Protein AF-A0A2E5JIN0-F1 (afdb_monomer_lite)

Foldseek 3Di:
DDDDDDDDDDPPPPPPPVPPQLEEEEQPVQADEDPVLQVLLVVLSVVLVHDYHYDNDPVVDPDAAKYKYKGKYWYADPVFFIKIKIKIWIFHADPNDGPDIDIDMDIDFDDDPDDHSSVVRSVVSSVVDHHPPD

Radius of gyration: 20.49 Å; chains: 1; bounding box: 50×38×68 Å

Structure (mmCIF, N/CA/C/O backbone):
data_AF-A0A2E5JIN0-F1
#
_entry.id   AF-A0A2E5JIN0-F1
#
loop_
_atom_site.group_PDB
_atom_site.id
_atom_site.type_symbol
_atom_site.label_atom_id
_atom_site.label_alt_id
_atom_site.label_comp_id
_atom_site.label_asym_id
_atom_site.label_entity_id
_atom_site.label_seq_id
_atom_site.pdbx_PDB_ins_code
_atom_site.Cartn_x
_atom_site.Cartn_y
_atom_site.Cartn_z
_atom_site.occupancy
_atom_site.B_iso_or_equiv
_atom_site.auth_seq_id
_atom_site.auth_comp_id
_atom_site.auth_asym_id
_atom_site.auth_atom_id
_atom_site.pdbx_PDB_model_num
ATOM 1 N N . MET A 1 1 ? 30.992 -25.226 51.911 1.00 39.50 1 MET A N 1
ATOM 2 C CA . MET A 1 1 ? 30.756 -25.712 50.534 1.00 39.50 1 MET A CA 1
ATOM 3 C C . MET A 1 1 ? 29.535 -24.981 50.004 1.00 39.50 1 MET A C 1
ATOM 5 O O . MET A 1 1 ? 28.496 -25.035 50.645 1.00 39.50 1 MET A O 1
ATOM 9 N N . LYS A 1 2 ? 29.702 -24.186 48.942 1.00 39.50 2 LYS A N 1
ATOM 10 C CA . LYS A 1 2 ? 28.627 -23.400 48.321 1.00 39.50 2 LYS A CA 1
ATOM 11 C C . LYS A 1 2 ? 27.822 -24.343 47.427 1.00 39.50 2 LYS A C 1
ATOM 13 O O . LYS A 1 2 ? 28.376 -24.832 46.448 1.00 39.50 2 LYS A O 1
ATOM 18 N N . LEU A 1 3 ? 26.569 -24.623 47.784 1.00 46.41 3 LEU A N 1
ATOM 19 C CA . LEU A 1 3 ? 25.642 -25.319 46.897 1.00 46.41 3 LEU A CA 1
ATOM 20 C C . LEU A 1 3 ? 24.798 -24.272 46.175 1.00 46.41 3 LEU A C 1
ATOM 22 O O . LEU A 1 3 ? 23.988 -23.569 46.775 1.00 46.41 3 LEU A O 1
ATOM 26 N N . SER A 1 4 ? 25.066 -24.156 44.885 1.00 48.31 4 SER A N 1
ATOM 27 C CA . SER A 1 4 ? 24.253 -23.453 43.912 1.00 48.31 4 SER A CA 1
ATOM 28 C C . SER A 1 4 ? 22.888 -24.134 43.801 1.00 48.31 4 SER A C 1
ATOM 30 O O . SER A 1 4 ? 22.826 -25.312 43.459 1.00 48.31 4 SER A O 1
ATOM 32 N N . THR A 1 5 ? 21.802 -23.392 44.002 1.00 54.00 5 THR A N 1
ATOM 33 C CA . THR A 1 5 ? 20.491 -23.747 43.442 1.00 54.00 5 THR A CA 1
ATOM 34 C C . THR A 1 5 ? 20.092 -22.666 42.458 1.00 54.00 5 THR A C 1
ATOM 36 O O . THR A 1 5 ? 19.764 -21.535 42.809 1.00 54.00 5 THR A O 1
ATOM 39 N N . LEU A 1 6 ? 20.247 -23.059 41.203 1.00 50.06 6 LEU A N 1
ATOM 40 C CA . LEU A 1 6 ? 19.871 -22.386 39.980 1.00 50.06 6 LEU A CA 1
ATOM 41 C C . LEU A 1 6 ? 18.379 -22.658 39.708 1.00 50.06 6 LEU A C 1
ATOM 43 O O . LEU A 1 6 ? 17.884 -23.729 40.050 1.00 50.06 6 LEU A O 1
ATOM 47 N N . PHE A 1 7 ? 17.741 -21.720 39.004 1.00 47.78 7 PHE A N 1
ATOM 48 C CA . PHE A 1 7 ? 16.421 -21.787 38.362 1.00 47.78 7 PHE A CA 1
ATOM 49 C C . PHE A 1 7 ? 15.164 -21.729 39.244 1.00 47.78 7 PHE A C 1
ATOM 51 O O . PHE A 1 7 ? 14.675 -22.737 39.740 1.00 47.78 7 PHE A O 1
ATOM 58 N N . LEU A 1 8 ? 14.496 -20.571 39.204 1.00 44.38 8 LEU A N 1
ATOM 59 C CA . LEU A 1 8 ? 13.108 -20.570 38.748 1.00 44.38 8 LEU A CA 1
ATOM 60 C C . LEU A 1 8 ? 12.839 -19.332 37.893 1.00 44.38 8 LEU A C 1
ATOM 62 O O . LEU A 1 8 ? 13.089 -18.195 38.285 1.00 44.38 8 LEU A O 1
ATOM 66 N N . ALA A 1 9 ? 12.408 -19.616 36.673 1.00 50.97 9 ALA A N 1
ATOM 67 C CA . ALA A 1 9 ? 12.063 -18.662 35.650 1.00 50.97 9 ALA A CA 1
ATOM 68 C C . ALA A 1 9 ? 10.852 -17.819 36.059 1.00 50.97 9 ALA A C 1
ATOM 70 O O . ALA A 1 9 ? 9.884 -18.346 36.594 1.00 50.97 9 ALA A O 1
ATOM 71 N N . LEU A 1 10 ? 10.858 -16.550 35.664 1.00 41.75 10 LEU A N 1
ATOM 72 C CA . LEU A 1 10 ? 9.665 -15.936 35.101 1.00 41.75 10 LEU A CA 1
ATOM 73 C C . LEU A 1 10 ? 10.131 -14.959 34.024 1.00 41.75 10 LEU A C 1
ATOM 75 O O . LEU A 1 10 ? 10.320 -13.765 34.242 1.00 41.75 10 LEU A O 1
ATOM 79 N N . ALA A 1 11 ? 10.390 -15.521 32.845 1.00 42.97 11 ALA A N 1
ATOM 80 C CA . ALA A 1 11 ? 10.454 -14.748 31.624 1.00 42.97 11 ALA A CA 1
ATOM 81 C C . ALA A 1 11 ? 9.050 -14.186 31.373 1.00 42.97 11 ALA A C 1
ATOM 83 O O . ALA A 1 11 ? 8.245 -14.798 30.675 1.00 42.97 11 ALA A O 1
ATOM 84 N N . LEU A 1 12 ? 8.755 -13.011 31.935 1.00 41.16 12 LEU A N 1
ATOM 85 C CA . LEU A 1 12 ? 7.726 -12.135 31.388 1.00 41.16 12 LEU A CA 1
ATOM 86 C C . LEU A 1 12 ? 8.251 -11.606 30.052 1.00 41.16 12 LEU A C 1
ATOM 88 O O . LEU A 1 12 ? 8.630 -10.449 29.904 1.00 41.16 12 LEU A O 1
ATOM 92 N N . SER A 1 13 ? 8.283 -12.493 29.062 1.00 37.69 13 SER A N 1
ATOM 93 C CA . SER A 1 13 ? 8.161 -12.089 27.674 1.00 37.69 13 SER A CA 1
ATOM 94 C C . SER A 1 13 ? 6.707 -11.675 27.494 1.00 37.69 13 SER A C 1
ATOM 96 O O . SER A 1 13 ? 5.878 -12.405 26.962 1.00 37.69 13 SER A O 1
ATOM 98 N N . THR A 1 14 ? 6.370 -10.485 27.998 1.00 39.25 14 THR A N 1
ATOM 99 C CA . THR A 1 14 ? 5.233 -9.740 27.475 1.00 39.25 14 THR A CA 1
ATOM 100 C C . THR A 1 14 ? 5.616 -9.361 26.057 1.00 39.25 14 THR A C 1
ATOM 102 O O . THR A 1 14 ? 6.094 -8.262 25.779 1.00 39.25 14 THR A O 1
ATOM 105 N N . SER A 1 15 ? 5.460 -10.328 25.159 1.00 37.81 15 SER A N 1
ATOM 106 C CA . SER A 1 15 ? 5.236 -10.086 23.754 1.00 37.81 15 SER A CA 1
ATOM 107 C C . SER A 1 15 ? 3.992 -9.213 23.714 1.00 37.81 15 SER A C 1
ATOM 109 O O . SER A 1 15 ? 2.869 -9.711 23.670 1.00 37.81 15 SER A O 1
ATOM 111 N N . ALA A 1 16 ? 4.182 -7.898 23.784 1.00 35.12 16 ALA A N 1
ATOM 112 C CA . ALA A 1 16 ? 3.255 -6.955 23.203 1.00 35.12 16 ALA A CA 1
ATOM 113 C C . ALA A 1 16 ? 3.262 -7.260 21.702 1.00 35.12 16 ALA A C 1
ATOM 115 O O . ALA A 1 16 ? 3.907 -6.584 20.904 1.00 35.12 16 ALA A O 1
ATOM 116 N N . ALA A 1 17 ? 2.609 -8.360 21.330 1.00 36.47 17 ALA A N 1
ATOM 117 C CA . ALA A 1 17 ? 2.128 -8.572 19.994 1.00 36.47 17 ALA A CA 1
ATOM 118 C C . ALA A 1 17 ? 1.089 -7.472 19.822 1.00 36.47 17 ALA A C 1
ATOM 120 O O . ALA A 1 17 ? -0.082 -7.647 20.148 1.00 36.47 17 ALA A O 1
ATOM 121 N N . ALA A 1 18 ? 1.553 -6.288 19.414 1.00 39.88 18 ALA A N 1
ATOM 122 C CA . ALA A 1 18 ? 0.698 -5.332 18.752 1.00 39.88 18 ALA A CA 1
ATOM 123 C C . ALA A 1 18 ? -0.020 -6.157 17.690 1.00 39.88 18 ALA A C 1
ATOM 125 O O . ALA A 1 18 ? 0.637 -6.675 16.784 1.00 39.88 18 ALA A O 1
ATOM 126 N N . SER A 1 19 ? -1.317 -6.409 17.881 1.00 46.44 19 SER A N 1
ATOM 127 C CA . SER A 1 19 ? -2.078 -7.173 16.911 1.00 46.44 19 SER A CA 1
ATOM 128 C C . SER A 1 19 ? -1.937 -6.416 15.595 1.00 46.44 19 SER A C 1
ATOM 130 O O . SER A 1 19 ? -2.321 -5.244 15.454 1.00 46.44 19 SER A O 1
ATOM 132 N N . VAL A 1 20 ? -1.218 -7.033 14.662 1.00 57.59 20 VAL A N 1
ATOM 133 C CA . VAL A 1 20 ? -1.091 -6.489 13.321 1.00 57.59 20 VAL A CA 1
ATOM 134 C C . VAL A 1 20 ? -2.479 -6.676 12.742 1.00 57.59 20 VAL A C 1
ATOM 136 O O . VAL A 1 20 ? -2.920 -7.805 12.540 1.00 57.59 20 VAL A O 1
ATOM 139 N N . ASN A 1 21 ? -3.214 -5.575 12.610 1.00 70.56 21 ASN A N 1
ATOM 140 C CA . ASN A 1 21 ? -4.495 -5.621 11.939 1.00 70.56 21 ASN A CA 1
ATOM 141 C C . ASN A 1 21 ? -4.184 -5.856 10.464 1.00 70.56 21 ASN A C 1
ATOM 143 O O . ASN A 1 21 ? -3.519 -5.030 9.836 1.00 70.56 21 ASN A O 1
ATOM 147 N N . CYS A 1 22 ? -4.567 -7.024 9.964 1.00 84.12 22 CYS A N 1
ATOM 148 C CA . CYS A 1 22 ? -4.331 -7.398 8.576 1.00 84.12 22 CYS A CA 1
ATOM 149 C C . CYS A 1 22 ? -5.503 -6.995 7.679 1.00 84.12 22 CYS A C 1
ATOM 151 O O . CYS A 1 22 ? -5.360 -7.043 6.461 1.00 84.12 22 CYS A O 1
ATOM 153 N N . ASP A 1 23 ? -6.621 -6.558 8.261 1.00 84.81 23 ASP A N 1
ATOM 154 C CA . ASP A 1 23 ? -7.736 -5.963 7.538 1.00 84.81 23 ASP A CA 1
ATOM 155 C C . ASP A 1 23 ? -7.484 -4.454 7.374 1.00 84.81 23 ASP A C 1
ATOM 157 O O . ASP A 1 23 ? -7.347 -3.707 8.345 1.00 84.81 23 ASP A O 1
ATOM 161 N N . ILE A 1 24 ? -7.380 -4.009 6.123 1.00 84.56 24 ILE A N 1
ATOM 162 C CA . ILE A 1 24 ? -7.130 -2.619 5.742 1.00 84.56 24 ILE A CA 1
ATOM 163 C C . ILE A 1 24 ? -8.293 -2.123 4.891 1.00 84.56 24 ILE A C 1
ATOM 165 O O . ILE A 1 24 ? -8.651 -2.720 3.877 1.00 84.56 24 ILE A O 1
ATOM 169 N N . TYR A 1 25 ? -8.827 -0.965 5.249 1.00 84.31 25 TYR A N 1
ATOM 170 C CA . TYR A 1 25 ? -9.811 -0.254 4.458 1.00 84.31 25 TYR A CA 1
ATOM 171 C C . TYR A 1 25 ? -9.123 0.739 3.512 1.00 84.31 25 TYR A C 1
ATOM 173 O O . TYR A 1 25 ? -8.455 1.681 3.942 1.00 84.31 25 TYR A O 1
ATOM 181 N N . LEU A 1 26 ? -9.270 0.526 2.205 1.00 84.25 26 LEU A N 1
ATOM 182 C CA . LEU A 1 26 ? -8.796 1.435 1.165 1.00 84.25 26 LEU A CA 1
ATOM 183 C C . LEU A 1 26 ? -9.870 2.485 0.891 1.00 84.25 26 LEU A C 1
ATOM 185 O O . LEU A 1 26 ? -10.949 2.155 0.392 1.00 84.25 26 LEU A O 1
ATOM 189 N N . VAL A 1 27 ? -9.558 3.747 1.174 1.00 77.06 27 VAL A N 1
ATOM 190 C CA . VAL A 1 27 ? -10.457 4.862 0.871 1.00 77.06 27 VAL A CA 1
ATOM 191 C C . VAL A 1 27 ? -10.285 5.225 -0.602 1.00 77.06 27 VAL A C 1
ATOM 193 O O . VAL A 1 27 ? -9.230 5.706 -1.012 1.00 77.06 27 VAL A O 1
ATOM 196 N N . ALA A 1 28 ? -11.306 4.959 -1.420 1.00 66.56 28 ALA A N 1
ATOM 197 C CA . ALA A 1 28 ? -11.210 5.082 -2.876 1.00 66.56 28 ALA A CA 1
ATOM 198 C C . ALA A 1 28 ? -10.957 6.524 -3.351 1.00 66.56 28 ALA A C 1
ATOM 200 O O . ALA A 1 28 ? -10.279 6.711 -4.360 1.00 66.56 28 ALA A O 1
ATOM 201 N N . SER A 1 29 ? -11.441 7.536 -2.614 1.00 58.31 29 SER A N 1
ATOM 202 C CA . SER A 1 29 ? -11.151 8.953 -2.895 1.00 58.31 29 SER A CA 1
ATOM 203 C C . SER A 1 29 ? -9.668 9.303 -2.781 1.00 58.31 29 SER A C 1
ATOM 205 O O . SER A 1 29 ? -9.231 10.295 -3.357 1.00 58.31 29 SER A O 1
ATOM 207 N N . ASP A 1 30 ? -8.905 8.484 -2.056 1.00 60.88 30 ASP A N 1
ATOM 208 C CA . ASP A 1 30 ? -7.505 8.734 -1.727 1.00 60.88 30 ASP A CA 1
ATOM 209 C C . ASP A 1 30 ? -6.563 7.813 -2.528 1.00 60.88 30 ASP A C 1
ATOM 211 O O . ASP A 1 30 ? -5.374 7.675 -2.217 1.00 60.88 30 ASP A O 1
ATOM 215 N N . VAL A 1 31 ? -7.105 7.170 -3.568 1.00 67.62 31 VAL A N 1
ATOM 216 C CA . VAL A 1 31 ? -6.342 6.497 -4.617 1.00 67.62 31 VAL A CA 1
ATOM 217 C C . VAL A 1 31 ? -6.128 7.490 -5.750 1.00 67.62 31 VAL A C 1
ATOM 219 O O . VAL A 1 31 ? -7.040 7.770 -6.523 1.00 67.62 31 VAL A O 1
ATOM 222 N N . ASP A 1 32 ? -4.909 8.011 -5.858 1.00 69.50 32 ASP A N 1
ATOM 223 C CA . ASP A 1 32 ? -4.562 9.029 -6.853 1.00 69.50 32 ASP A CA 1
ATOM 224 C C . ASP A 1 32 ? -3.335 8.607 -7.689 1.00 69.50 32 ASP A C 1
ATOM 226 O O . ASP A 1 32 ? -2.507 7.778 -7.288 1.00 69.50 32 ASP A O 1
ATOM 230 N N . GLY A 1 33 ? -3.238 9.147 -8.902 1.00 80.25 33 GLY A N 1
ATOM 231 C CA . GLY A 1 33 ? -2.197 8.850 -9.878 1.00 80.25 33 GLY A CA 1
ATOM 232 C C . GLY A 1 33 ? -2.509 7.682 -10.824 1.00 80.25 33 GLY A C 1
ATOM 233 O O . GLY A 1 33 ? -3.636 7.459 -11.269 1.00 80.25 33 GLY A O 1
ATOM 234 N N . ARG A 1 34 ? -1.461 6.952 -11.219 1.00 85.69 34 ARG A N 1
ATOM 235 C CA . ARG A 1 34 ? -1.519 5.854 -12.188 1.00 85.69 34 ARG A CA 1
ATOM 236 C C . ARG A 1 34 ? -2.144 4.602 -11.581 1.00 85.69 34 ARG A C 1
ATOM 238 O O . ARG A 1 34 ? -1.459 3.792 -10.956 1.00 85.69 34 ARG A O 1
ATOM 245 N N . HIS A 1 35 ? -3.424 4.404 -11.885 1.00 85.69 35 HIS A N 1
ATOM 246 C CA . HIS A 1 35 ? -4.226 3.270 -11.423 1.00 85.69 35 HIS A CA 1
ATOM 247 C C . HIS A 1 35 ? -3.544 1.902 -11.621 1.00 85.69 35 HIS A C 1
ATOM 249 O O . HIS A 1 35 ? -3.516 1.086 -10.707 1.00 85.69 35 HIS A O 1
ATOM 255 N N . ASP A 1 36 ? -2.896 1.665 -12.767 1.00 89.06 36 ASP A N 1
ATOM 256 C CA . ASP A 1 36 ? -2.231 0.388 -13.059 1.00 89.06 36 ASP A CA 1
ATOM 257 C C . ASP A 1 36 ? -1.029 0.079 -12.150 1.00 89.06 36 ASP A C 1
ATOM 259 O O . ASP A 1 36 ? -0.666 -1.086 -11.964 1.00 89.06 36 ASP A O 1
ATOM 263 N N . LEU A 1 37 ? -0.373 1.116 -11.623 1.00 89.94 37 LEU A N 1
ATOM 264 C CA . LEU A 1 37 ? 0.714 0.971 -10.663 1.00 89.94 37 LEU A CA 1
ATOM 265 C C . LEU A 1 37 ? 0.160 0.833 -9.244 1.00 89.94 37 LEU A C 1
ATOM 267 O O . LEU A 1 37 ? 0.656 -0.012 -8.501 1.00 89.94 37 LEU A O 1
ATOM 271 N N . THR A 1 38 ? -0.883 1.595 -8.904 1.00 91.25 38 THR A N 1
ATOM 272 C CA . THR A 1 38 ? -1.565 1.499 -7.610 1.00 91.25 38 THR A CA 1
ATOM 273 C C . THR A 1 38 ? -2.132 0.100 -7.379 1.00 91.25 38 THR A C 1
ATOM 275 O O . THR A 1 38 ? -1.833 -0.503 -6.355 1.00 91.25 38 THR A O 1
ATOM 278 N N . GLU A 1 39 ? -2.842 -0.488 -8.345 1.00 91.31 39 GLU A N 1
ATOM 279 C CA . GLU A 1 39 ? -3.376 -1.853 -8.203 1.00 91.31 39 GLU A CA 1
ATOM 280 C C . GLU A 1 39 ? -2.261 -2.883 -7.958 1.00 91.31 39 GLU A C 1
ATOM 282 O O . GLU A 1 39 ? -2.385 -3.756 -7.105 1.00 91.31 39 GLU A O 1
ATOM 287 N N . LYS A 1 40 ? -1.104 -2.734 -8.617 1.00 94.06 40 LYS A N 1
ATOM 288 C CA . LYS A 1 40 ? 0.055 -3.609 -8.368 1.00 94.06 40 LYS A CA 1
ATOM 289 C C . LYS A 1 40 ? 0.654 -3.419 -6.980 1.00 94.06 40 LYS A C 1
ATOM 291 O O . LYS A 1 40 ? 1.205 -4.378 -6.446 1.00 94.06 40 LYS A O 1
ATOM 296 N N . VAL A 1 41 ? 0.598 -2.208 -6.424 1.00 93.19 41 VAL A N 1
ATOM 297 C CA . VAL A 1 41 ? 0.992 -1.930 -5.036 1.00 93.19 41 VAL A CA 1
ATOM 298 C C . VAL A 1 41 ? 0.030 -2.624 -4.075 1.00 93.19 41 VAL A C 1
ATOM 300 O O . VAL A 1 41 ? 0.500 -3.309 -3.171 1.00 93.19 41 VAL A O 1
ATOM 303 N N . LEU A 1 42 ? -1.283 -2.527 -4.304 1.00 92.62 42 LEU A N 1
ATOM 304 C CA . LEU A 1 42 ? -2.295 -3.222 -3.499 1.00 92.62 42 LEU A CA 1
ATOM 305 C C . LEU A 1 42 ? -2.078 -4.741 -3.523 1.00 92.62 42 LEU A C 1
ATOM 307 O O . LEU A 1 42 ? -2.041 -5.367 -2.468 1.00 92.62 42 LEU A O 1
ATOM 311 N N . SER A 1 43 ? -1.780 -5.322 -4.689 1.00 93.69 43 SER A N 1
ATOM 312 C CA . SER A 1 43 ? -1.450 -6.749 -4.780 1.00 93.69 43 SER A CA 1
ATOM 313 C C . SER A 1 43 ? -0.191 -7.145 -3.992 1.00 93.69 43 SER A C 1
ATOM 315 O O . SER A 1 43 ? -0.084 -8.295 -3.573 1.00 93.69 43 SER A O 1
ATOM 317 N N . GLN A 1 44 ? 0.770 -6.236 -3.754 1.00 94.12 44 GLN A N 1
ATOM 318 C CA . GLN A 1 44 ? 1.905 -6.531 -2.860 1.00 94.12 44 GLN A CA 1
ATOM 319 C C . GLN A 1 44 ? 1.457 -6.658 -1.401 1.00 94.12 44 GLN A C 1
AT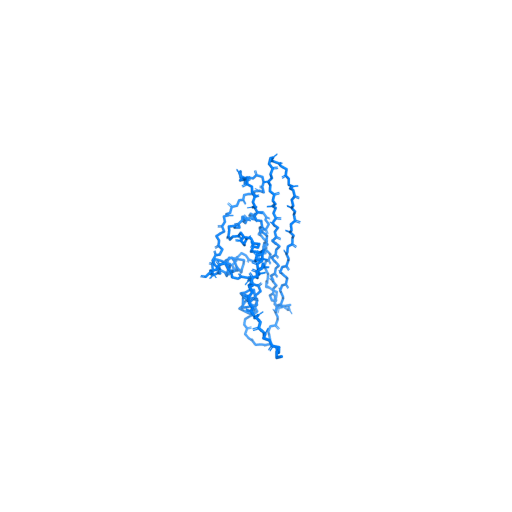OM 321 O O . GLN A 1 44 ? 1.992 -7.494 -0.678 1.00 94.12 44 GLN A O 1
ATOM 326 N N . PHE A 1 45 ? 0.485 -5.854 -0.964 1.00 92.44 45 PHE A N 1
ATOM 327 C CA . PHE A 1 45 ? -0.111 -5.986 0.366 1.00 92.44 45 PHE A CA 1
ATOM 328 C C . PHE A 1 45 ? -0.898 -7.296 0.483 1.00 92.44 45 PHE A C 1
ATOM 330 O O . PHE A 1 45 ? -0.681 -8.058 1.421 1.00 92.44 45 PHE A O 1
ATOM 337 N N . GLU A 1 46 ? -1.739 -7.627 -0.494 1.00 92.62 46 GLU A N 1
ATOM 338 C CA . GLU A 1 46 ? -2.487 -8.893 -0.483 1.00 92.62 46 GLU A CA 1
ATOM 339 C C . GLU A 1 46 ? -1.551 -10.110 -0.455 1.00 92.62 46 GLU A C 1
ATOM 341 O O . GLU A 1 46 ? -1.742 -11.034 0.335 1.00 92.62 46 GLU A O 1
ATOM 346 N N . ALA A 1 47 ? -0.458 -10.074 -1.226 1.00 93.38 47 ALA A N 1
ATOM 347 C CA . ALA A 1 47 ? 0.575 -11.112 -1.206 1.00 93.38 47 ALA A CA 1
ATOM 348 C C . ALA A 1 47 ? 1.301 -11.234 0.149 1.00 93.38 47 ALA A C 1
ATOM 350 O O . ALA A 1 47 ? 1.875 -12.280 0.448 1.00 93.38 47 ALA A O 1
ATOM 351 N N . LYS A 1 48 ? 1.278 -10.183 0.977 1.00 90.56 48 LYS A N 1
ATOM 352 C CA . LYS A 1 48 ? 1.799 -10.181 2.352 1.00 90.56 48 LYS A CA 1
ATOM 353 C C . LYS A 1 48 ? 0.757 -10.614 3.382 1.00 90.56 48 LYS A C 1
ATOM 355 O O . LYS A 1 48 ? 1.078 -10.619 4.565 1.00 90.56 48 LYS A O 1
ATOM 360 N N . GLY A 1 49 ? -0.445 -11.008 2.961 1.00 90.12 49 GLY A N 1
ATOM 361 C CA . GLY A 1 49 ? -1.507 -11.510 3.833 1.00 90.12 49 GLY A CA 1
ATOM 362 C C . GLY A 1 49 ? -2.493 -10.446 4.314 1.00 90.12 49 GLY A C 1
ATOM 363 O O . GLY A 1 49 ? -3.328 -10.751 5.162 1.00 90.12 49 GLY A O 1
ATOM 364 N N . TYR A 1 50 ? -2.417 -9.217 3.796 1.00 90.12 50 TYR A N 1
ATOM 365 C CA . TYR A 1 50 ? -3.421 -8.197 4.090 1.00 90.12 50 TYR A CA 1
ATOM 366 C C . TYR A 1 50 ? -4.713 -8.457 3.314 1.00 90.12 50 TYR A C 1
ATOM 368 O O . TYR A 1 50 ? -4.695 -8.931 2.179 1.00 90.12 50 TYR A O 1
ATOM 376 N N . ARG A 1 51 ? -5.842 -8.101 3.916 1.00 90.56 51 ARG A N 1
ATOM 377 C CA . ARG A 1 51 ? -7.165 -8.104 3.294 1.00 90.56 51 ARG A CA 1
ATOM 378 C C . ARG A 1 51 ? -7.580 -6.661 3.078 1.00 90.56 51 ARG A C 1
ATOM 380 O O . ARG A 1 51 ? -7.625 -5.890 4.030 1.00 90.56 51 ARG A O 1
ATOM 387 N N . ILE A 1 52 ? -7.839 -6.289 1.829 1.00 90.19 52 ILE A N 1
ATOM 388 C CA . ILE A 1 52 ? -8.133 -4.903 1.466 1.00 90.19 52 ILE A CA 1
ATOM 389 C C . ILE A 1 52 ? -9.615 -4.772 1.123 1.00 90.19 52 ILE A C 1
ATOM 391 O O . ILE A 1 52 ? -10.085 -5.342 0.141 1.00 90.19 52 ILE A O 1
ATOM 395 N N . SER A 1 53 ? -10.335 -3.977 1.907 1.00 89.06 53 SER A N 1
ATOM 396 C CA . SER A 1 53 ? -11.745 -3.649 1.683 1.00 89.06 53 SER A CA 1
ATOM 397 C C . SER A 1 53 ? -11.862 -2.223 1.157 1.00 89.06 53 SER A C 1
ATOM 399 O O . SER A 1 53 ? -11.341 -1.293 1.763 1.00 89.06 53 SER A O 1
ATOM 401 N N . ARG A 1 54 ? -12.533 -2.018 0.022 1.00 87.19 54 ARG A N 1
ATOM 402 C CA . ARG A 1 54 ? -12.725 -0.675 -0.550 1.00 87.19 54 ARG A CA 1
ATOM 403 C C . ARG A 1 54 ? -13.936 0.006 0.080 1.00 87.19 54 ARG A C 1
ATOM 405 O O . ARG A 1 54 ? -15.004 -0.596 0.135 1.00 87.19 54 ARG A O 1
ATOM 412 N N . ILE A 1 55 ? -13.769 1.256 0.501 1.00 82.31 55 ILE A N 1
ATOM 413 C CA . ILE A 1 55 ? -14.830 2.105 1.064 1.00 82.31 55 ILE A CA 1
ATOM 414 C C . ILE A 1 55 ? -14.816 3.487 0.405 1.00 82.31 55 ILE A C 1
ATOM 416 O O . ILE A 1 55 ? -13.786 3.915 -0.125 1.00 82.31 55 ILE A O 1
ATOM 420 N N . GLU A 1 56 ? -15.947 4.195 0.437 1.00 78.44 56 GLU A N 1
ATOM 421 C CA . GLU A 1 56 ? -16.032 5.555 -0.108 1.00 78.44 56 GLU A CA 1
ATOM 422 C C . GLU A 1 56 ? -15.449 6.580 0.865 1.00 78.44 56 GLU A C 1
ATOM 424 O O . GLU A 1 56 ? -14.713 7.474 0.450 1.00 78.44 56 GLU A O 1
ATOM 429 N N . LYS A 1 57 ? -15.740 6.438 2.162 1.00 73.38 57 LYS A N 1
ATOM 430 C CA . LYS A 1 57 ? -15.250 7.340 3.210 1.00 73.38 57 LYS A CA 1
ATOM 431 C C . LYS A 1 57 ? -15.013 6.601 4.530 1.00 73.38 57 LYS A C 1
ATOM 433 O O . LYS A 1 57 ? -15.700 5.624 4.816 1.00 73.38 57 LYS A O 1
ATOM 438 N N . PRO A 1 58 ? -14.112 7.105 5.396 1.00 69.50 58 PRO A N 1
ATOM 439 C CA . PRO A 1 58 ? -13.816 6.475 6.680 1.00 69.50 58 PRO A CA 1
ATOM 440 C C . PRO A 1 58 ? -15.020 6.190 7.585 1.00 69.50 58 PRO A C 1
ATOM 442 O O . PRO A 1 58 ? -15.001 5.229 8.345 1.00 69.50 58 PRO A O 1
ATOM 445 N N . SER A 1 59 ? -16.072 7.010 7.505 1.00 73.94 59 SER A N 1
ATOM 446 C CA . SER A 1 59 ? -17.274 6.855 8.328 1.00 73.94 59 SER A CA 1
ATOM 447 C C . SER A 1 59 ? -18.190 5.700 7.916 1.00 73.94 59 SER A C 1
ATOM 449 O O . SER A 1 59 ? -19.151 5.430 8.631 1.00 73.94 59 SER A O 1
ATOM 451 N N . ASP A 1 60 ? -17.911 5.014 6.806 1.00 73.69 60 ASP A N 1
ATOM 452 C CA . ASP A 1 60 ? -18.676 3.833 6.386 1.00 73.69 60 ASP A CA 1
ATOM 453 C C . ASP A 1 60 ? -18.311 2.577 7.196 1.00 73.69 60 ASP A C 1
ATOM 455 O O . ASP A 1 60 ? -19.021 1.573 7.143 1.00 73.69 60 ASP A O 1
ATOM 459 N N . ILE A 1 61 ? -17.216 2.623 7.960 1.00 72.69 61 ILE A N 1
ATOM 460 C CA . ILE A 1 61 ? -16.759 1.511 8.792 1.00 72.69 61 ILE A CA 1
ATOM 461 C C . ILE A 1 61 ? -17.562 1.509 10.094 1.00 72.69 61 ILE A C 1
ATOM 463 O O . ILE A 1 61 ? -17.423 2.408 10.923 1.00 72.69 61 ILE A O 1
ATOM 467 N N . GLN A 1 62 ? -18.396 0.486 10.281 1.00 69.25 62 GLN A N 1
ATOM 468 C CA . GLN A 1 62 ? -19.247 0.316 11.468 1.00 69.25 62 GLN A CA 1
ATOM 469 C C . GLN A 1 62 ? -18.631 -0.630 12.513 1.00 69.25 62 GLN A C 1
ATOM 471 O O . GLN A 1 62 ? -19.354 -1.301 13.249 1.00 69.25 62 GLN A O 1
ATOM 476 N N . ASP A 1 63 ? -17.301 -0.686 12.586 1.00 69.12 63 ASP A N 1
ATOM 477 C CA . ASP A 1 63 ? -16.581 -1.601 13.473 1.00 69.12 63 ASP A CA 1
ATOM 478 C C . ASP A 1 63 ? -16.189 -0.927 14.794 1.00 69.12 63 ASP A C 1
ATOM 480 O O . ASP A 1 63 ? -15.721 0.213 14.827 1.00 69.12 63 ASP A O 1
ATOM 484 N N . GLN A 1 64 ? -16.329 -1.669 15.894 1.00 66.38 64 GLN A N 1
ATOM 485 C CA . GLN A 1 64 ? -15.693 -1.341 17.170 1.00 66.38 64 GLN A CA 1
ATOM 486 C C . GLN A 1 64 ? -14.325 -2.028 17.242 1.00 66.38 64 GLN A C 1
ATOM 488 O O . GLN A 1 64 ? -14.197 -3.203 16.894 1.00 66.38 64 GLN A O 1
ATOM 493 N N . GLY A 1 65 ? -13.302 -1.314 17.716 1.00 74.69 65 GLY A N 1
ATOM 494 C CA . GLY A 1 65 ? -11.939 -1.828 17.841 1.00 74.69 65 GLY A CA 1
ATOM 495 C C . GLY A 1 65 ? -10.936 -1.157 16.901 1.00 74.69 65 GLY A C 1
ATOM 496 O O . GLY A 1 65 ? -11.013 0.041 16.627 1.00 74.69 65 GLY A O 1
ATOM 497 N N . LYS A 1 66 ? -9.920 -1.914 16.471 1.00 77.31 66 LYS A N 1
ATOM 498 C CA . LYS A 1 66 ? -8.833 -1.394 15.632 1.00 77.31 66 LYS A CA 1
ATOM 499 C C . LYS A 1 66 ? -9.261 -1.368 14.165 1.00 77.31 66 LYS A C 1
ATOM 501 O O . LYS A 1 66 ? -9.578 -2.403 13.595 1.00 77.31 66 LYS A O 1
ATOM 506 N N . VAL A 1 67 ? -9.194 -0.192 13.555 1.00 82.06 67 VAL A N 1
ATOM 507 C CA . VAL A 1 67 ? -9.526 0.065 12.154 1.00 82.06 67 VAL A CA 1
ATOM 508 C C . VAL A 1 67 ? -8.304 0.647 11.458 1.00 82.06 67 VAL A C 1
ATOM 510 O O . VAL A 1 67 ? -7.712 1.599 11.957 1.00 82.06 67 VAL A O 1
ATOM 513 N N . SER A 1 68 ? -7.928 0.105 10.303 1.00 85.69 68 SER A N 1
ATOM 514 C CA . SER A 1 68 ? -6.766 0.569 9.539 1.00 85.69 68 SER A CA 1
ATOM 515 C C . SER A 1 68 ? -7.213 1.151 8.200 1.00 85.69 68 SER A C 1
ATOM 517 O O . SER A 1 68 ? -7.892 0.476 7.436 1.00 85.69 68 SER A O 1
ATOM 519 N N . TYR A 1 69 ? -6.826 2.391 7.909 1.00 85.69 69 TYR A N 1
ATOM 520 C CA . TYR A 1 69 ? -7.090 3.085 6.647 1.00 85.69 69 TYR A CA 1
ATOM 521 C C . TYR A 1 69 ? -5.828 3.144 5.810 1.00 85.69 69 TYR A C 1
ATOM 523 O O . TYR A 1 69 ? -4.733 3.317 6.349 1.00 85.69 69 TYR A O 1
ATOM 531 N N . MET A 1 70 ? -5.992 3.086 4.496 1.00 88.38 70 MET A N 1
ATOM 532 C CA . MET A 1 70 ? -4.900 3.247 3.552 1.00 88.38 70 MET A CA 1
ATOM 533 C C . MET A 1 70 ? -5.268 4.234 2.453 1.00 88.38 70 MET A C 1
ATOM 535 O O . MET A 1 70 ? -6.354 4.155 1.881 1.00 88.38 70 MET A O 1
ATOM 539 N N . SER A 1 71 ? -4.319 5.104 2.122 1.00 88.81 71 SER A N 1
ATOM 540 C CA . SER A 1 71 ? -4.299 5.866 0.878 1.00 88.81 71 SER A CA 1
ATOM 541 C C . SER A 1 71 ? -3.031 5.547 0.095 1.00 88.81 71 SER A C 1
ATOM 543 O O . SER A 1 71 ? -1.962 5.311 0.670 1.00 88.81 71 SER A O 1
ATOM 545 N N . VAL A 1 72 ? -3.152 5.494 -1.232 1.00 90.56 72 VAL A N 1
ATOM 546 C CA . VAL A 1 72 ? -2.048 5.118 -2.120 1.00 90.56 72 VAL A CA 1
ATOM 547 C C . VAL A 1 72 ? -1.991 6.086 -3.287 1.00 90.56 72 VAL A C 1
ATOM 549 O O . VAL A 1 72 ? -2.917 6.180 -4.086 1.00 90.56 72 VAL A O 1
ATOM 552 N N . PHE A 1 73 ? -0.848 6.748 -3.419 1.00 91.19 73 PHE A N 1
ATOM 553 C CA . PHE A 1 73 ? -0.505 7.538 -4.588 1.00 91.19 73 PHE A CA 1
ATOM 554 C C . PHE A 1 73 ? 0.644 6.877 -5.336 1.00 91.19 73 PHE A C 1
ATOM 556 O O . PHE A 1 73 ? 1.713 6.665 -4.755 1.00 91.19 73 PHE A O 1
ATOM 563 N N . SER A 1 74 ? 0.478 6.629 -6.630 1.00 91.38 74 SER A N 1
ATOM 564 C CA . SER A 1 74 ? 1.529 6.052 -7.471 1.00 91.38 74 SER A CA 1
ATOM 565 C C . SER A 1 74 ? 1.646 6.794 -8.795 1.00 91.38 74 SER A C 1
ATOM 567 O O . SER A 1 74 ? 0.651 7.054 -9.454 1.00 91.38 74 SER A O 1
ATOM 569 N N . ASP A 1 75 ? 2.867 7.096 -9.234 1.00 92.62 75 ASP A N 1
ATOM 570 C CA . ASP A 1 75 ? 3.096 7.782 -10.510 1.00 92.62 75 ASP A CA 1
ATOM 571 C C . ASP A 1 75 ? 4.411 7.347 -11.179 1.00 92.62 75 ASP A C 1
ATOM 573 O O . ASP A 1 75 ? 5.327 6.832 -10.529 1.00 92.62 75 ASP A O 1
ATOM 577 N N . ILE A 1 76 ? 4.498 7.536 -12.497 1.00 91.31 76 ILE A N 1
ATOM 578 C CA . ILE A 1 76 ? 5.672 7.260 -13.324 1.00 91.31 76 ILE A CA 1
ATOM 579 C C . ILE A 1 76 ? 5.941 8.468 -14.219 1.00 91.31 76 ILE A C 1
ATOM 581 O O . ILE A 1 76 ? 5.237 8.702 -15.198 1.00 91.31 76 ILE A O 1
ATOM 585 N N . HIS A 1 77 ? 7.044 9.156 -13.949 1.00 89.19 77 HIS A N 1
ATOM 586 C CA . HIS A 1 77 ? 7.517 10.275 -14.742 1.00 89.19 77 HIS A CA 1
ATOM 587 C C . HIS A 1 77 ? 8.768 9.891 -15.554 1.00 89.19 77 HIS A C 1
ATOM 589 O O . HIS A 1 77 ? 9.748 9.410 -14.971 1.00 89.19 77 HIS A O 1
ATOM 595 N N . PRO A 1 78 ? 8.827 10.174 -16.870 1.00 82.00 78 PRO A N 1
ATOM 596 C CA . PRO A 1 78 ? 9.962 9.797 -17.722 1.00 82.00 78 PRO A CA 1
ATOM 597 C C . PRO A 1 78 ? 11.329 10.275 -17.207 1.00 82.00 78 PRO A C 1
ATOM 599 O O . PRO A 1 78 ? 12.318 9.554 -17.294 1.00 82.00 78 PRO A O 1
ATOM 602 N N . LEU A 1 79 ? 11.386 11.478 -16.625 1.00 83.94 79 LEU A N 1
ATOM 603 C CA . LEU A 1 79 ? 12.639 12.080 -16.148 1.00 83.94 79 LEU A CA 1
ATOM 604 C C . LEU A 1 79 ? 12.963 11.780 -14.680 1.00 83.94 79 LEU A C 1
ATOM 606 O O . LEU A 1 79 ? 14.125 11.864 -14.287 1.00 83.94 79 LEU A O 1
ATOM 610 N N . ILE A 1 80 ? 11.960 11.468 -13.857 1.00 85.56 80 ILE A N 1
ATOM 611 C CA . ILE A 1 80 ? 12.113 11.384 -12.390 1.00 85.56 80 ILE A CA 1
ATOM 612 C C . ILE A 1 80 ? 12.057 9.919 -11.928 1.00 85.56 80 ILE A C 1
ATOM 614 O O . ILE A 1 80 ? 12.533 9.594 -10.845 1.00 85.56 80 ILE A O 1
ATOM 618 N N . GLY A 1 81 ? 11.589 9.013 -12.790 1.00 91.56 81 GLY A N 1
ATOM 619 C CA . GLY A 1 81 ? 11.375 7.611 -12.468 1.00 91.56 81 GLY A CA 1
ATOM 620 C C . GLY A 1 81 ? 9.961 7.387 -11.948 1.00 91.56 81 GLY A C 1
ATOM 621 O O . GLY A 1 81 ? 9.030 8.078 -12.342 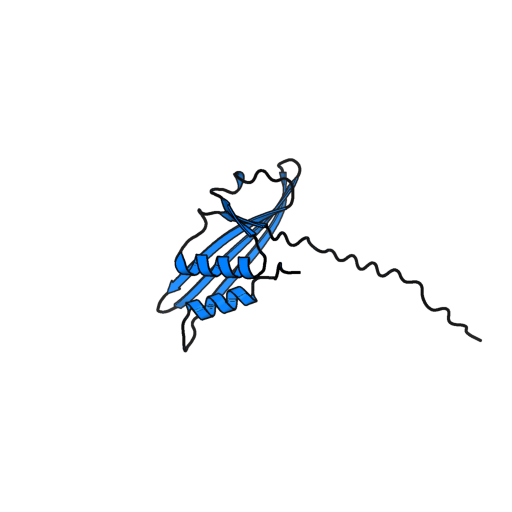1.00 91.56 81 GLY A O 1
ATOM 622 N N . ALA A 1 82 ? 9.789 6.404 -11.077 1.00 94.38 82 ALA A N 1
ATOM 623 C CA . ALA A 1 82 ? 8.500 6.090 -10.483 1.00 94.38 82 ALA A CA 1
ATOM 624 C C . ALA A 1 82 ? 8.499 6.450 -8.998 1.00 94.38 82 ALA A C 1
ATOM 626 O O . ALA A 1 82 ? 9.523 6.338 -8.318 1.00 94.38 82 ALA A O 1
ATOM 627 N N . ARG A 1 83 ? 7.334 6.850 -8.497 1.00 93.50 83 ARG A N 1
ATOM 628 C CA . ARG A 1 83 ? 7.100 7.188 -7.096 1.00 93.50 83 ARG A CA 1
ATOM 629 C C . ARG A 1 83 ? 5.870 6.452 -6.593 1.00 93.50 83 ARG A C 1
ATOM 631 O O . ARG A 1 83 ? 4.904 6.254 -7.321 1.00 93.50 83 ARG A O 1
ATOM 638 N N . THR A 1 84 ? 5.902 6.050 -5.334 1.00 93.25 84 THR A N 1
ATOM 639 C CA . THR A 1 84 ? 4.726 5.584 -4.608 1.00 93.25 84 THR A CA 1
ATOM 640 C C . THR A 1 84 ? 4.762 6.130 -3.190 1.00 93.25 84 THR A C 1
ATOM 642 O O . THR A 1 84 ? 5.812 6.132 -2.548 1.00 93.25 84 THR A O 1
ATOM 645 N N . THR A 1 85 ? 3.625 6.634 -2.730 1.00 92.56 85 THR A N 1
ATOM 646 C CA . THR A 1 85 ? 3.401 7.050 -1.349 1.00 92.56 85 THR A CA 1
ATOM 647 C C . THR A 1 85 ? 2.216 6.259 -0.827 1.00 92.56 85 THR A C 1
ATOM 649 O O . THR A 1 85 ? 1.175 6.244 -1.472 1.00 92.56 85 THR A O 1
ATOM 652 N N . ILE A 1 86 ? 2.394 5.594 0.305 1.00 91.25 86 ILE A N 1
ATOM 653 C CA . ILE A 1 86 ? 1.336 4.875 1.005 1.00 91.25 86 ILE A CA 1
ATOM 654 C C . ILE A 1 86 ? 1.241 5.495 2.392 1.00 91.25 86 ILE A C 1
ATOM 656 O O . ILE A 1 86 ? 2.241 5.514 3.115 1.00 91.25 86 ILE A O 1
ATOM 660 N N . ASP A 1 87 ? 0.074 6.012 2.748 1.00 90.38 87 ASP A N 1
ATOM 661 C CA . ASP A 1 87 ? -0.209 6.465 4.104 1.00 90.38 87 ASP A CA 1
ATOM 662 C C . ASP A 1 87 ? -1.174 5.469 4.754 1.00 90.38 87 ASP A C 1
ATOM 664 O O . ASP A 1 87 ? -2.252 5.193 4.233 1.00 90.38 87 ASP A O 1
ATOM 668 N N . LEU A 1 88 ? -0.750 4.903 5.883 1.00 88.12 88 LEU A N 1
ATOM 669 C CA . LEU A 1 88 ? -1.523 3.972 6.697 1.00 88.12 88 LEU A CA 1
ATOM 670 C C . LEU A 1 88 ? -1.895 4.656 8.007 1.00 88.12 88 LEU A C 1
ATOM 672 O O . LEU A 1 88 ? -1.026 5.185 8.707 1.00 88.12 88 LEU A O 1
ATOM 676 N N . VAL A 1 89 ? -3.175 4.635 8.349 1.00 87.25 89 VAL A N 1
ATOM 677 C CA . VAL A 1 89 ? -3.698 5.217 9.585 1.00 87.25 89 VAL A CA 1
ATOM 678 C C . VAL A 1 89 ? -4.405 4.127 10.369 1.00 87.25 89 VAL A C 1
ATOM 680 O O . VAL A 1 89 ? -5.455 3.660 9.957 1.00 87.25 89 VAL A O 1
ATOM 683 N N . ASP A 1 90 ? -3.863 3.757 11.519 1.00 85.06 90 ASP A N 1
ATOM 684 C CA . ASP A 1 90 ? -4.529 2.881 12.475 1.00 85.06 90 ASP A CA 1
ATOM 685 C C . ASP A 1 90 ? -5.301 3.744 13.476 1.00 85.06 90 ASP A C 1
ATOM 687 O O . ASP A 1 90 ? -4.711 4.579 14.167 1.00 85.06 90 ASP A O 1
ATOM 691 N N . LEU A 1 91 ? -6.609 3.539 13.572 1.00 82.81 91 LEU A N 1
ATOM 692 C CA . LEU A 1 91 ? -7.474 4.097 14.603 1.00 82.81 91 LEU A CA 1
ATOM 693 C C . LEU A 1 91 ? -7.891 2.987 15.565 1.00 82.81 91 LEU A C 1
ATOM 695 O O . LEU A 1 91 ? -8.204 1.880 15.140 1.00 82.81 91 LEU A O 1
ATOM 699 N N . TYR A 1 92 ? -7.922 3.285 16.859 1.00 81.31 92 TYR A N 1
ATOM 700 C CA . TYR A 1 92 ? -8.630 2.463 17.836 1.00 81.31 92 TYR A CA 1
ATOM 701 C C . TYR A 1 92 ? -9.908 3.204 18.221 1.00 81.31 92 TYR A C 1
ATOM 703 O O . TYR A 1 92 ? -9.843 4.362 18.641 1.00 81.31 92 TYR A O 1
ATOM 711 N N . VAL A 1 93 ? -11.056 2.569 17.988 1.00 75.94 93 VAL A N 1
ATOM 712 C CA . VAL A 1 93 ? -12.382 3.139 18.227 1.00 75.94 93 VAL A CA 1
ATOM 713 C C . VAL A 1 93 ? -13.051 2.371 19.357 1.00 75.94 93 VAL A C 1
ATOM 715 O O . VAL A 1 93 ? -13.271 1.165 19.254 1.00 75.94 93 VAL A O 1
ATOM 718 N N . GLU A 1 94 ? -13.399 3.083 20.422 1.00 77.81 94 GLU A N 1
ATOM 719 C CA . GLU A 1 94 ? -14.103 2.558 21.590 1.00 77.81 94 GLU A CA 1
ATOM 720 C C . GLU A 1 94 ? -15.284 3.485 21.891 1.00 77.81 94 GLU A C 1
ATOM 722 O O . GLU A 1 94 ? -15.126 4.705 21.905 1.00 77.81 94 GLU A O 1
ATOM 727 N N . GLU A 1 95 ? -16.488 2.927 22.044 1.00 77.38 95 GLU A N 1
ATOM 728 C CA . GLU A 1 95 ? -17.714 3.702 22.318 1.00 77.38 95 GLU A CA 1
ATOM 729 C C . GLU A 1 95 ? -17.951 4.877 21.336 1.00 77.38 95 GLU A C 1
ATOM 731 O O . GLU A 1 95 ? -18.390 5.958 21.720 1.00 77.38 95 GLU A O 1
ATOM 736 N N . ASN A 1 96 ? -17.651 4.677 20.045 1.00 69.88 96 ASN A N 1
ATOM 737 C CA . ASN A 1 96 ? -17.706 5.701 18.985 1.00 69.88 96 ASN A CA 1
ATOM 738 C C . ASN A 1 96 ? -16.742 6.888 19.177 1.00 69.88 96 ASN A C 1
ATOM 740 O O . ASN A 1 96 ? -16.892 7.928 18.532 1.00 69.88 96 ASN A O 1
ATOM 744 N N . THR A 1 97 ? -15.724 6.728 20.020 1.00 71.00 97 THR A N 1
ATOM 745 C CA . THR A 1 97 ? -14.644 7.698 20.202 1.00 71.00 97 THR A CA 1
ATOM 746 C C . THR A 1 97 ? -13.315 7.121 19.733 1.00 71.00 97 THR A C 1
ATOM 748 O O . THR A 1 97 ? -12.996 5.957 19.971 1.00 71.00 97 THR A O 1
ATOM 751 N N . VAL A 1 98 ? -12.529 7.936 19.026 1.00 75.44 98 VAL A N 1
ATOM 752 C CA . VAL A 1 98 ? -11.167 7.563 18.627 1.00 75.44 98 VAL A CA 1
ATOM 753 C C . VAL A 1 98 ? -10.262 7.739 19.839 1.00 75.44 98 VAL A C 1
ATOM 755 O O . VAL A 1 98 ? -9.965 8.863 20.238 1.00 75.44 98 VAL A O 1
ATOM 758 N N . THR A 1 99 ? -9.817 6.632 20.418 1.00 73.56 99 THR A N 1
ATOM 759 C CA . THR A 1 99 ? -8.974 6.614 21.622 1.00 73.56 99 THR A CA 1
ATOM 760 C C . THR A 1 99 ? -7.484 6.589 21.284 1.00 73.56 99 THR A C 1
ATOM 762 O O . THR A 1 99 ? -6.658 7.040 22.075 1.00 73.56 99 THR A O 1
ATOM 765 N N . SER A 1 100 ? -7.118 6.122 20.087 1.00 74.00 100 SER A N 1
ATOM 766 C CA . SER A 1 100 ? -5.743 6.165 19.585 1.00 74.00 100 SER A CA 1
ATOM 767 C C . SER A 1 100 ? -5.704 6.341 18.072 1.00 74.00 100 SER A C 1
ATOM 769 O O . SER A 1 100 ? -6.557 5.822 17.351 1.00 74.00 100 SER A O 1
ATOM 771 N N . LYS A 1 101 ? -4.686 7.063 17.596 1.00 82.62 101 LYS A N 1
ATOM 772 C CA . LYS A 1 101 ? -4.366 7.224 16.178 1.00 82.62 101 LYS A CA 1
ATOM 773 C C . LYS A 1 101 ? -2.869 7.037 15.975 1.00 82.62 101 LYS A C 1
ATOM 775 O O . LYS A 1 101 ? -2.072 7.819 16.485 1.00 82.62 101 LYS A O 1
ATOM 780 N N . THR A 1 102 ? -2.496 6.038 15.185 1.00 82.94 102 THR A N 1
ATOM 781 C CA . THR A 1 102 ? -1.120 5.840 14.720 1.00 82.94 102 THR A CA 1
ATOM 782 C C . THR A 1 102 ? -1.077 6.047 13.217 1.00 82.94 102 THR A C 1
ATOM 784 O O . THR A 1 102 ? -1.896 5.496 12.492 1.00 82.94 102 THR A O 1
ATOM 787 N N . GLN A 1 103 ? -0.130 6.847 12.735 1.00 85.69 103 GLN A N 1
ATOM 788 C CA . GLN A 1 103 ? 0.062 7.072 11.307 1.00 85.69 103 GLN A CA 1
ATOM 789 C C . GLN A 1 103 ? 1.449 6.595 10.897 1.00 85.69 103 GLN A C 1
ATOM 791 O O . GLN A 1 103 ? 2.449 6.966 11.511 1.00 85.69 103 GLN A O 1
ATOM 796 N N . SER A 1 104 ? 1.507 5.791 9.842 1.00 85.88 104 SER A N 1
ATOM 797 C CA . SER A 1 104 ? 2.752 5.375 9.210 1.00 85.88 104 SER A CA 1
ATOM 798 C C . SER A 1 104 ? 2.731 5.746 7.731 1.00 85.88 104 SER A C 1
ATOM 800 O O . SER A 1 104 ? 1.682 5.780 7.091 1.00 85.88 104 SER A O 1
ATOM 802 N N . LYS A 1 105 ? 3.905 6.090 7.200 1.00 90.94 105 LYS A N 1
ATOM 803 C CA . LYS A 1 105 ? 4.067 6.559 5.825 1.00 90.94 105 LYS A CA 1
ATOM 804 C C . LYS A 1 105 ? 5.201 5.807 5.157 1.00 90.94 105 LYS A C 1
ATOM 806 O O . LYS A 1 105 ? 6.330 5.819 5.645 1.00 90.94 105 LYS A O 1
ATOM 811 N N . ILE A 1 106 ? 4.916 5.219 4.003 1.00 91.06 106 ILE A N 1
ATOM 812 C CA . ILE A 1 106 ? 5.905 4.600 3.124 1.00 91.06 106 ILE A CA 1
ATOM 813 C C . ILE A 1 106 ? 6.021 5.483 1.886 1.00 91.06 106 ILE A C 1
ATOM 815 O O . ILE A 1 106 ? 5.126 5.516 1.047 1.00 91.06 106 ILE A O 1
ATOM 819 N N . ALA A 1 107 ? 7.127 6.214 1.761 1.00 94.00 107 ALA A N 1
ATOM 820 C CA . ALA A 1 107 ? 7.417 7.040 0.592 1.00 94.00 107 ALA A CA 1
ATOM 821 C C . ALA A 1 107 ? 8.623 6.470 -0.158 1.00 94.00 107 ALA A C 1
ATOM 823 O O . ALA A 1 107 ? 9.741 6.445 0.356 1.00 94.00 107 ALA A O 1
ATOM 824 N N . ILE A 1 108 ? 8.399 6.006 -1.386 1.00 94.00 108 ILE A N 1
ATOM 825 C CA . ILE A 1 108 ? 9.408 5.342 -2.211 1.00 94.00 108 ILE A CA 1
ATOM 826 C C . ILE A 1 108 ? 9.497 6.044 -3.559 1.00 94.00 108 ILE A C 1
ATOM 828 O O . ILE A 1 108 ? 8.497 6.272 -4.232 1.00 94.00 108 ILE A O 1
ATOM 832 N N . SER A 1 109 ? 10.723 6.334 -3.984 1.00 95.25 109 SER A N 1
ATOM 833 C CA . SER A 1 109 ? 11.029 6.820 -5.328 1.00 95.25 109 SER A CA 1
ATOM 834 C C . SER A 1 109 ? 12.167 5.998 -5.925 1.00 95.25 109 SER A C 1
ATOM 836 O O . SER A 1 109 ? 13.147 5.701 -5.233 1.00 95.25 109 SER A O 1
ATOM 838 N N . LYS A 1 110 ? 12.039 5.583 -7.192 1.00 95.50 110 LYS A N 1
ATOM 839 C CA . LYS A 1 110 ? 13.080 4.844 -7.920 1.00 95.50 110 LYS A CA 1
ATOM 840 C C . LYS A 1 110 ? 13.245 5.358 -9.342 1.00 95.50 110 LYS A C 1
ATOM 842 O O . LYS A 1 110 ? 12.304 5.378 -10.130 1.00 95.50 110 LYS A O 1
ATOM 847 N N . LYS A 1 111 ? 14.503 5.627 -9.686 1.00 93.56 111 LYS A N 1
ATOM 848 C CA . LYS A 1 111 ? 14.971 5.952 -11.033 1.00 93.56 111 LYS A CA 1
ATOM 849 C C . LYS A 1 111 ? 16.152 5.040 -11.384 1.00 93.56 111 LYS A C 1
ATOM 851 O O . LYS A 1 111 ? 17.299 5.412 -11.142 1.00 93.56 111 LYS A O 1
ATOM 856 N N . PRO A 1 112 ? 15.896 3.803 -11.835 1.00 88.75 112 PRO A N 1
ATOM 857 C CA . PRO A 1 112 ? 16.973 2.879 -12.160 1.00 88.75 112 PRO A CA 1
ATOM 858 C C . PRO A 1 112 ? 17.740 3.351 -13.406 1.00 88.75 112 PRO A C 1
ATOM 860 O O . PRO A 1 112 ? 17.141 3.900 -14.327 1.00 88.75 112 PRO A O 1
ATOM 863 N N . LEU A 1 113 ? 19.056 3.109 -13.442 1.00 87.00 113 LEU A N 1
ATOM 864 C CA . LEU A 1 113 ? 19.893 3.369 -14.626 1.00 87.00 113 LEU A CA 1
ATOM 865 C C . LEU A 1 113 ? 19.569 2.408 -15.782 1.00 87.00 113 LEU A C 1
ATOM 867 O O . LEU A 1 113 ? 19.682 2.778 -16.944 1.00 87.00 113 LEU A O 1
ATOM 871 N N . PHE A 1 114 ? 19.131 1.190 -15.451 1.00 86.56 114 PHE A N 1
ATOM 872 C CA . PHE A 1 114 ? 18.703 0.168 -16.402 1.00 86.56 114 PHE A CA 1
ATOM 873 C C . PHE A 1 114 ? 17.420 -0.506 -15.908 1.00 86.56 114 PHE A C 1
ATOM 875 O O . PHE A 1 114 ? 17.285 -0.815 -14.723 1.00 86.56 114 PHE A O 1
ATOM 882 N N . GLY A 1 115 ? 16.491 -0.782 -16.823 1.00 87.94 115 GLY A N 1
ATOM 883 C CA . GLY A 1 115 ? 15.232 -1.465 -16.522 1.00 87.94 115 GLY A CA 1
ATOM 884 C C . GLY A 1 115 ? 14.066 -0.532 -16.178 1.00 87.94 115 GLY A C 1
ATOM 885 O O . GLY A 1 115 ? 14.119 0.680 -16.353 1.00 87.94 115 GLY A O 1
ATOM 886 N N . SER A 1 116 ? 12.956 -1.126 -15.732 1.00 93.25 116 SER A N 1
ATOM 887 C CA . SER A 1 116 ? 11.687 -0.416 -15.529 1.00 93.25 116 SER A CA 1
ATOM 888 C C . SER A 1 116 ? 11.608 0.244 -14.151 1.00 93.25 116 SER A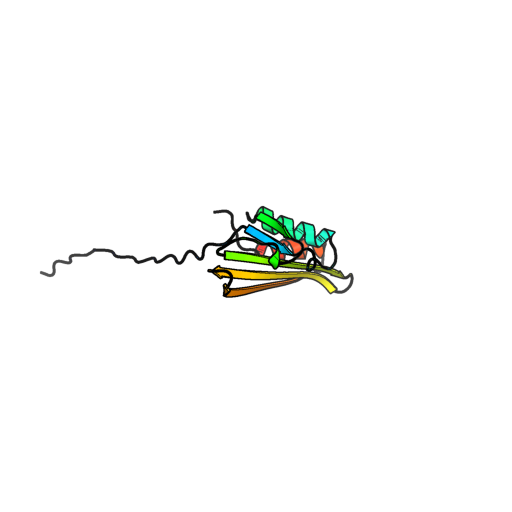 C 1
ATOM 890 O O . SER A 1 116 ? 11.661 -0.444 -13.130 1.0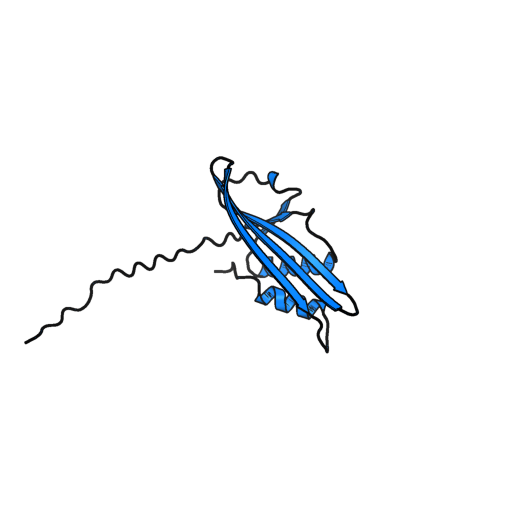0 93.25 116 SER A O 1
ATOM 892 N N . ALA A 1 117 ? 11.374 1.560 -14.125 1.00 93.19 117 ALA A N 1
ATOM 893 C CA . ALA A 1 117 ? 11.138 2.314 -12.894 1.00 93.19 117 ALA A CA 1
ATOM 894 C C . ALA A 1 117 ? 9.950 1.765 -12.085 1.00 93.19 117 ALA A C 1
ATOM 896 O O . ALA A 1 117 ? 10.056 1.617 -10.868 1.00 93.19 117 ALA A O 1
ATOM 897 N N . ALA A 1 118 ? 8.869 1.365 -12.765 1.00 93.31 118 ALA A N 1
ATOM 898 C CA . ALA A 1 118 ? 7.706 0.737 -12.139 1.00 93.31 118 ALA A CA 1
ATOM 899 C C . ALA A 1 118 ? 8.087 -0.550 -11.392 1.00 93.31 118 ALA A C 1
ATOM 901 O O . ALA A 1 118 ? 7.774 -0.702 -10.215 1.00 93.31 118 ALA A O 1
ATOM 902 N N . LYS A 1 119 ? 8.835 -1.454 -12.045 1.00 94.69 119 LYS A N 1
ATOM 903 C CA . LYS A 1 119 ? 9.305 -2.698 -11.409 1.00 94.69 119 LYS A CA 1
ATOM 904 C C . LYS A 1 119 ? 10.215 -2.414 -10.213 1.00 94.69 119 LYS A C 1
ATOM 906 O O . LYS A 1 119 ? 10.111 -3.085 -9.191 1.00 94.69 119 LYS A O 1
ATOM 911 N N . SER A 1 120 ? 11.102 -1.425 -10.327 1.00 94.94 120 SER A N 1
ATOM 912 C CA . SER A 1 120 ? 11.993 -1.043 -9.228 1.00 94.94 120 SER A CA 1
ATOM 913 C C . SER A 1 120 ? 11.236 -0.491 -8.021 1.00 94.94 120 SER A C 1
ATOM 915 O O . SER A 1 120 ? 11.605 -0.826 -6.896 1.00 94.94 120 SER A O 1
ATOM 917 N N . VAL A 1 121 ? 10.200 0.330 -8.235 1.00 94.94 121 VAL A N 1
ATOM 918 C CA . VAL A 1 121 ? 9.336 0.816 -7.146 1.00 94.94 121 VAL A CA 1
ATOM 919 C C . VAL A 1 121 ? 8.574 -0.332 -6.511 1.00 94.94 121 VAL A C 1
ATOM 921 O O . VAL A 1 121 ? 8.643 -0.466 -5.297 1.00 94.94 121 VAL A O 1
ATOM 924 N N . LEU A 1 122 ? 7.931 -1.198 -7.298 1.00 95.06 122 LEU A N 1
ATOM 925 C CA . LEU A 1 12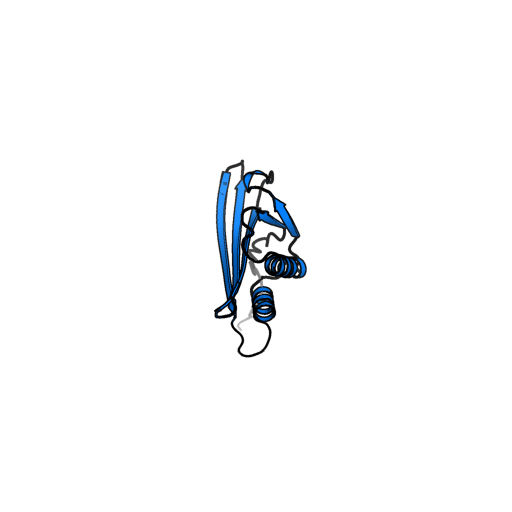2 ? 7.161 -2.326 -6.764 1.00 95.06 122 LEU A CA 1
ATOM 926 C C . LEU A 1 122 ? 8.017 -3.249 -5.890 1.00 95.06 122 LEU A C 1
ATOM 928 O O . LEU A 1 122 ? 7.626 -3.573 -4.776 1.00 95.06 122 LEU A O 1
ATOM 932 N N . LYS A 1 123 ? 9.236 -3.575 -6.331 1.00 95.19 123 LYS A N 1
ATOM 933 C CA . LYS A 1 123 ? 10.181 -4.376 -5.536 1.00 95.19 123 LYS A CA 1
ATOM 934 C C . LYS A 1 123 ? 10.627 -3.675 -4.249 1.00 95.19 123 LYS A C 1
ATOM 936 O O . LYS A 1 123 ? 10.997 -4.325 -3.277 1.00 95.19 123 LYS A O 1
ATOM 941 N N . ALA A 1 124 ? 10.688 -2.347 -4.252 1.00 94.81 124 ALA A N 1
ATOM 942 C CA . ALA A 1 124 ? 11.009 -1.593 -3.047 1.00 94.81 124 ALA A CA 1
ATOM 943 C C . ALA A 1 124 ? 9.815 -1.550 -2.087 1.00 94.81 124 ALA A C 1
ATOM 945 O O . ALA A 1 124 ? 10.014 -1.746 -0.896 1.00 94.81 124 ALA A O 1
ATOM 946 N N . VAL A 1 125 ? 8.602 -1.373 -2.613 1.00 93.75 125 VAL A N 1
ATOM 947 C CA . VAL A 1 125 ? 7.344 -1.443 -1.859 1.00 93.75 125 VAL A CA 1
ATOM 948 C C . VAL A 1 125 ? 7.208 -2.806 -1.179 1.00 93.75 125 VAL A C 1
ATOM 950 O O . VAL A 1 125 ? 7.087 -2.858 0.038 1.00 93.75 125 VAL A O 1
ATOM 953 N N . GLU A 1 126 ? 7.363 -3.904 -1.921 1.00 93.88 126 GLU A N 1
ATOM 954 C CA . GLU A 1 126 ? 7.321 -5.283 -1.404 1.00 93.88 126 GLU A CA 1
ATOM 955 C C . GLU A 1 126 ? 8.243 -5.511 -0.191 1.00 93.88 126 GLU A C 1
ATOM 957 O O . GLU A 1 126 ? 7.907 -6.244 0.741 1.00 93.88 126 GLU A O 1
ATOM 962 N N . LYS A 1 127 ? 9.424 -4.882 -0.197 1.00 93.00 127 LYS A N 1
ATOM 963 C CA . LYS A 1 127 ? 10.408 -4.975 0.891 1.00 93.00 127 LYS A CA 1
ATOM 964 C C . LYS A 1 127 ? 10.078 -4.091 2.089 1.00 93.00 127 LYS A C 1
ATOM 966 O O . LYS A 1 127 ? 10.582 -4.356 3.175 1.00 93.00 127 LYS A O 1
ATOM 971 N N . SER A 1 128 ? 9.319 -3.022 1.877 1.00 90.19 128 SER A N 1
ATOM 972 C CA . SER A 1 128 ? 8.951 -2.058 2.915 1.00 90.19 128 SER A CA 1
ATOM 973 C C . SER A 1 128 ? 7.650 -2.419 3.627 1.00 90.19 128 SER A C 1
ATOM 975 O O . SER A 1 128 ? 7.437 -1.946 4.739 1.00 90.19 128 SER A O 1
ATOM 977 N N . ILE A 1 129 ? 6.796 -3.240 3.012 1.00 88.19 129 ILE A N 1
ATOM 978 C CA . ILE A 1 129 ? 5.548 -3.708 3.619 1.00 88.19 129 ILE A CA 1
ATOM 979 C C . ILE A 1 129 ? 5.858 -4.839 4.622 1.00 88.19 129 ILE A C 1
ATOM 981 O O . ILE A 1 129 ? 6.513 -5.821 4.241 1.00 88.19 129 ILE A O 1
ATOM 985 N N . PRO A 1 130 ? 5.404 -4.737 5.888 1.00 85.56 130 PRO A N 1
ATOM 986 C CA . PRO A 1 130 ? 5.523 -5.829 6.851 1.00 85.56 130 PRO A CA 1
ATOM 987 C C . PRO A 1 130 ? 4.726 -7.066 6.409 1.00 8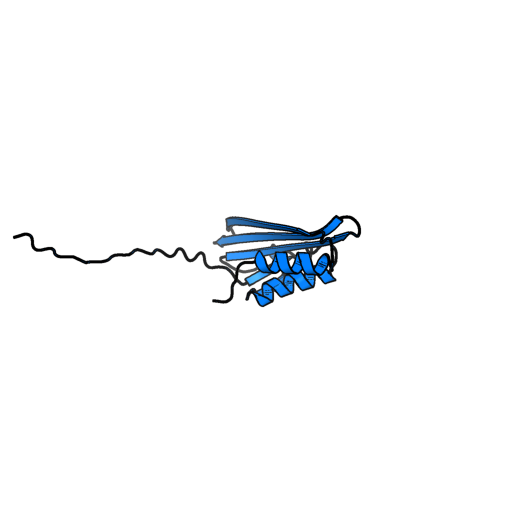5.56 130 PRO A C 1
ATOM 989 O O . PRO A 1 130 ? 3.812 -6.973 5.603 1.00 85.56 130 PRO A O 1
ATOM 992 N N . SER A 1 131 ? 5.080 -8.252 6.906 1.00 85.81 131 SER A N 1
ATOM 993 C CA . SER A 1 131 ? 4.298 -9.464 6.621 1.00 85.81 131 SER A CA 1
ATOM 994 C C . SER A 1 131 ? 3.147 -9.610 7.614 1.00 85.81 131 SER A C 1
ATOM 996 O O . SER A 1 131 ? 3.363 -9.487 8.817 1.00 85.81 131 SER A O 1
ATOM 998 N N . CYS A 1 132 ? 1.963 -9.929 7.097 1.00 83.88 132 CYS A N 1
ATOM 999 C CA . CYS A 1 132 ? 0.797 -10.418 7.832 1.00 83.88 132 CYS A CA 1
ATOM 1000 C C . CYS A 1 132 ? 0.654 -11.949 7.760 1.00 83.88 132 CYS A C 1
ATOM 1002 O O . CYS A 1 132 ? -0.117 -12.532 8.518 1.00 83.88 132 CYS A O 1
ATOM 1004 N N . LEU A 1 133 ? 1.406 -12.614 6.873 1.00 77.69 133 LEU A N 1
ATOM 1005 C CA . LEU A 1 133 ? 1.550 -14.069 6.879 1.00 77.69 133 LEU A CA 1
ATOM 1006 C C . LEU A 1 133 ? 2.357 -14.469 8.123 1.00 77.69 133 LEU A C 1
ATOM 1008 O O . LEU A 1 133 ? 3.529 -14.087 8.228 1.00 77.69 133 LEU A O 1
ATOM 1012 N N . GLN A 1 134 ? 1.700 -15.167 9.054 1.00 58.22 134 GLN A N 1
ATOM 1013 C CA . GLN A 1 134 ? 2.315 -15.849 10.199 1.00 58.22 134 GLN A CA 1
ATOM 1014 C C . GLN A 1 134 ? 2.933 -17.180 9.775 1.00 58.22 134 GLN A C 1
ATOM 1016 O O . GLN A 1 134 ? 2.320 -17.867 8.927 1.00 58.22 134 GLN A O 1
#

Secondary structure (DSSP, 8-state):
----------------------EEEEEEEEEEE-HHHHHHHHHHHHHTT-EEEEESSGGG---SEEEEEEEEEEEEETTTEEEEEEEEEEEEEETTEEEEEEEEEEEEEE--SSS-HHHHHHHHHHHHSPP---

Sequence (134 aa):
MKLSTLFLALALSTSAAASVNCDIYLVASDVDGRHDLTEKVLSQFEAKGYRISRIEKPSDIQDQGKVSYMSVFSDIHPLIGARTTIDLVDLYVEENTVTSKTQSKIAISKKPLFGSAAKSVLKAVEKSIPSCLQ

pLDDT: mean 78.91, std 17.02, range [35.12, 95.5]